Protein AF-A0A2G9YCY5-F1 (afdb_monomer)

Solvent-accessible surface area (backbone atoms only — not comparable to full-atom values): 7786 Å² total; per-residue (Å²): 106,67,58,82,76,67,47,69,57,44,83,46,77,39,72,73,66,17,77,91,76,40,53,72,66,53,30,60,69,75,36,48,60,61,53,35,52,54,28,43,53,36,47,77,67,70,38,45,33,34,41,33,25,60,37,49,53,63,75,55,52,56,58,59,54,71,40,62,53,52,29,43,40,31,8,44,80,30,58,60,59,59,46,50,64,73,41,55,93,68,44,29,38,32,29,37,44,40,32,56,67,33,54,48,68,38,48,74,65,56,40,51,52,50,54,49,52,46,35,77,69,38,45,81,75,54,60,57,42,84,40,50,16,52,81,70,56,89,82,38,76,134

Nearest PDB structures (foldseek):
  3cyv-assembly1_A-2  TM=8.609E-01  e=1.614E-06  Shigella flexneri
  4zr8-assembly1_B  TM=8.351E-01  e=5.024E-06  Acinetobacter baumannii AB5075
  4zr8-assembly1_A  TM=8.330E-01  e=2.939E-05  Acinetobacter baumannii AB5075
  3l7r-assembly1_A  TM=6.762E-01  e=5.351E-02  Streptococcus mutans UA159
  3qz6-assembly1_A  TM=4.592E-01  e=6.266E-01  Desulfitobacterium hafniense DCB-2

pLDDT: mean 96.42, std 2.64, range [78.56, 98.69]

Sequence (142 aa):
MQKEAGAHALWYGDCNAGSHLISLNHYKEFAYPYAGEVAKACKEMGIMTIYHASEDKLPFIDTMADMDIDILSLGENTDIVAAHRLIRNKKCICGNIDPIQLLQRGTPEMIRNEVKRIIENVSIKGGHIMNSGEMIPRDVPE

Structure (mmCIF, N/CA/C/O backbone):
data_AF-A0A2G9YCY5-F1
#
_entry.id   AF-A0A2G9YCY5-F1
#
loop_
_atom_site.group_PDB
_atom_site.id
_atom_site.type_symbol
_atom_site.label_atom_id
_atom_site.label_alt_id
_atom_site.label_comp_id
_atom_site.label_asym_id
_atom_site.label_entity_id
_atom_site.label_seq_id
_atom_site.pdbx_PDB_ins_code
_atom_site.Cartn_x
_atom_site.Cartn_y
_atom_site.Cartn_z
_atom_site.occupancy
_atom_site.B_iso_or_equiv
_atom_site.auth_seq_id
_atom_site.auth_comp_id
_atom_site.auth_asym_id
_atom_site.auth_atom_id
_atom_site.pdbx_PDB_model_num
ATOM 1 N N . MET A 1 1 ? -27.322 -0.140 -2.464 1.00 78.56 1 MET A N 1
ATOM 2 C CA . MET A 1 1 ? -25.862 0.086 -2.287 1.00 78.56 1 MET A CA 1
ATOM 3 C C . MET A 1 1 ? -25.061 -1.089 -2.854 1.00 78.56 1 MET A C 1
ATOM 5 O O . MET A 1 1 ? -25.627 -2.166 -2.972 1.00 78.56 1 MET A O 1
ATOM 9 N N . GLN A 1 2 ? -23.769 -0.928 -3.189 1.00 93.38 2 GLN A N 1
ATOM 10 C CA . GLN A 1 2 ? -22.950 -2.004 -3.797 1.00 93.38 2 GLN A CA 1
ATOM 11 C C . GLN A 1 2 ? -22.950 -3.308 -2.969 1.00 93.38 2 GLN A C 1
ATOM 13 O O . GLN A 1 2 ? -23.071 -4.392 -3.532 1.00 93.38 2 GLN A O 1
ATOM 18 N N . LYS A 1 3 ? -22.919 -3.208 -1.631 1.00 93.69 3 LYS A N 1
ATOM 19 C CA . LYS A 1 3 ? -23.056 -4.358 -0.720 1.00 93.69 3 LYS A CA 1
ATOM 20 C C . LYS A 1 3 ? -24.372 -5.122 -0.915 1.00 93.69 3 LYS A C 1
ATOM 22 O O . LYS A 1 3 ? -24.366 -6.339 -1.033 1.00 93.69 3 LYS A O 1
ATOM 27 N N . GLU A 1 4 ? -25.502 -4.418 -0.954 1.00 94.94 4 GLU A N 1
ATOM 28 C CA . GLU A 1 4 ? -26.833 -5.028 -1.132 1.00 94.94 4 GLU A CA 1
ATOM 29 C C . GLU A 1 4 ? -26.980 -5.685 -2.510 1.00 94.94 4 GLU A C 1
ATOM 31 O O . GLU A 1 4 ? -27.737 -6.637 -2.662 1.00 94.94 4 GLU A O 1
ATOM 36 N N . ALA A 1 5 ? -26.221 -5.202 -3.498 1.00 96.81 5 ALA A N 1
ATOM 37 C CA . ALA A 1 5 ? -26.111 -5.818 -4.815 1.00 96.81 5 ALA A CA 1
ATOM 38 C C . ALA A 1 5 ? -25.171 -7.047 -4.846 1.00 96.81 5 ALA A C 1
ATOM 40 O O . ALA A 1 5 ? -25.033 -7.665 -5.899 1.00 96.81 5 ALA A O 1
ATOM 41 N N . GLY A 1 6 ? -24.539 -7.415 -3.722 1.00 96.38 6 GLY A N 1
ATOM 42 C CA . GLY A 1 6 ? -23.724 -8.627 -3.579 1.00 96.38 6 GLY A CA 1
ATOM 43 C C . GLY A 1 6 ? -22.208 -8.413 -3.511 1.00 96.38 6 GLY A C 1
ATOM 44 O O . GLY A 1 6 ? -21.461 -9.388 -3.584 1.00 96.38 6 GLY A O 1
ATOM 45 N N . ALA A 1 7 ? -21.718 -7.175 -3.380 1.00 96.88 7 ALA A N 1
ATOM 46 C CA . ALA A 1 7 ? -20.285 -6.934 -3.204 1.00 96.88 7 ALA A CA 1
ATOM 47 C C . ALA A 1 7 ? -19.784 -7.459 -1.843 1.00 96.88 7 ALA A C 1
ATOM 49 O O . ALA A 1 7 ? -20.360 -7.148 -0.800 1.00 96.88 7 ALA A O 1
ATOM 50 N N . HIS A 1 8 ? -18.679 -8.211 -1.856 1.00 95.94 8 HIS A N 1
ATOM 51 C CA . HIS A 1 8 ? -18.015 -8.730 -0.647 1.00 95.94 8 HIS A CA 1
ATOM 52 C C . HIS A 1 8 ? -16.923 -7.793 -0.111 1.00 95.94 8 HIS A C 1
ATOM 54 O O . HIS A 1 8 ? -16.573 -7.850 1.068 1.00 95.94 8 HIS A O 1
ATOM 60 N N . ALA A 1 9 ? -16.387 -6.936 -0.980 1.00 96.81 9 ALA A N 1
ATOM 61 C CA . ALA A 1 9 ? -15.373 -5.947 -0.657 1.00 96.81 9 ALA A CA 1
ATOM 62 C C . ALA A 1 9 ? -15.596 -4.675 -1.484 1.00 96.81 9 ALA A C 1
ATOM 64 O O . ALA A 1 9 ? -16.180 -4.736 -2.569 1.00 96.81 9 ALA A O 1
ATOM 65 N N . LEU A 1 10 ? -15.110 -3.542 -0.981 1.00 97.12 10 LEU A N 1
ATOM 66 C CA . LEU A 1 10 ? -15.093 -2.256 -1.671 1.00 97.12 10 LEU A CA 1
ATOM 67 C C . LEU A 1 10 ? -13.655 -1.786 -1.874 1.00 97.12 10 LEU A C 1
ATOM 69 O O . LEU A 1 10 ? -12.844 -1.811 -0.948 1.00 97.12 10 LEU A O 1
ATOM 73 N N . TRP A 1 11 ? -13.372 -1.316 -3.087 1.00 97.00 11 TRP A N 1
ATOM 74 C CA . TRP A 1 11 ? -12.168 -0.555 -3.390 1.00 97.00 11 TRP A CA 1
ATOM 75 C C . TRP A 1 11 ? -12.450 0.925 -3.146 1.00 97.00 11 TRP A C 1
ATOM 77 O O . TRP A 1 11 ? -13.161 1.569 -3.920 1.00 97.00 11 TRP A O 1
ATOM 87 N N . TYR A 1 12 ? -11.925 1.453 -2.049 1.00 96.50 12 TYR A N 1
ATOM 88 C CA . TYR A 1 12 ? -12.034 2.858 -1.702 1.00 96.50 12 TYR A CA 1
ATOM 89 C C . TYR A 1 12 ? -10.817 3.609 -2.254 1.00 96.50 12 TYR A C 1
ATOM 91 O O . TYR A 1 12 ? -9.749 3.627 -1.646 1.00 96.50 12 TYR A O 1
ATOM 99 N N . GLY A 1 13 ? -10.998 4.211 -3.432 1.00 95.69 13 GLY A N 1
ATOM 100 C CA . GLY A 1 13 ? -10.003 5.080 -4.055 1.00 95.69 13 GLY A CA 1
ATOM 101 C C . GLY A 1 13 ? -10.036 6.501 -3.489 1.00 95.69 13 GLY A C 1
ATOM 102 O O . GLY A 1 13 ? -11.081 7.149 -3.509 1.00 95.69 13 GLY A O 1
ATOM 103 N N . ASP A 1 14 ? -8.879 6.983 -3.046 1.00 94.56 14 ASP A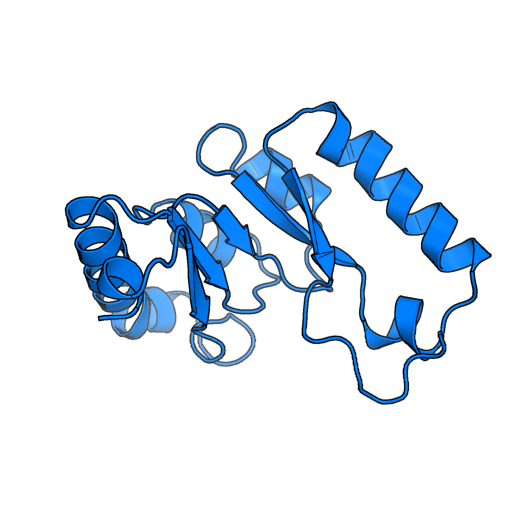 N 1
ATOM 104 C CA . ASP A 1 14 ? -8.636 8.332 -2.536 1.00 94.56 14 ASP A CA 1
ATOM 105 C C . ASP A 1 14 ? -7.320 8.901 -3.106 1.00 94.56 14 ASP A C 1
ATOM 107 O O . ASP A 1 14 ? -6.388 9.285 -2.399 1.00 94.56 14 ASP A O 1
ATOM 111 N N . CYS A 1 15 ? -7.214 8.908 -4.438 1.00 89.50 15 CYS A N 1
ATOM 112 C CA . CYS A 1 15 ? -5.975 9.189 -5.178 1.00 89.50 15 CYS A CA 1
ATOM 113 C C . CYS A 1 15 ? -5.408 10.610 -4.977 1.00 89.50 15 CYS A C 1
ATOM 115 O O . CYS A 1 15 ? -4.271 10.879 -5.354 1.00 89.50 15 CYS A O 1
ATOM 117 N N . ASN A 1 16 ? -6.184 11.529 -4.393 1.00 91.62 16 ASN A N 1
ATOM 118 C CA . ASN A 1 16 ? -5.731 12.887 -4.076 1.00 91.62 16 ASN A CA 1
ATOM 119 C C . ASN A 1 16 ? -5.239 13.025 -2.625 1.00 91.62 16 ASN A C 1
ATOM 121 O O . ASN A 1 16 ? -4.614 14.029 -2.282 1.00 91.62 16 ASN A O 1
ATOM 125 N N . ALA A 1 17 ? -5.490 12.030 -1.771 1.00 93.50 17 ALA A N 1
ATOM 126 C CA . ALA A 1 17 ? -5.112 12.024 -0.363 1.00 93.50 17 ALA A CA 1
ATOM 127 C C . ALA A 1 17 ? -3.739 11.372 -0.123 1.00 93.50 17 ALA A C 1
ATOM 129 O O . ALA A 1 17 ? -3.532 10.669 0.867 1.00 93.50 17 ALA A O 1
ATOM 130 N N . GLY A 1 18 ? -2.799 11.611 -1.039 1.00 92.12 18 GLY A N 1
ATOM 131 C CA . GLY A 1 18 ? -1.446 11.065 -1.004 1.00 92.12 18 GLY A CA 1
ATOM 132 C C . GLY A 1 18 ? -0.366 12.145 -0.957 1.00 92.12 18 GLY A C 1
ATOM 133 O O . GLY A 1 18 ? -0.575 13.318 -1.289 1.00 92.12 18 GLY A O 1
ATOM 134 N N . SER A 1 19 ? 0.836 11.732 -0.576 1.00 95.44 19 SER A N 1
ATOM 135 C CA . SER A 1 19 ? 2.007 12.589 -0.390 1.00 95.44 19 SER A CA 1
ATOM 136 C C . SER A 1 19 ? 2.568 13.201 -1.673 1.00 95.44 19 SER A C 1
ATOM 138 O O . SER A 1 19 ? 3.461 14.055 -1.609 1.00 95.44 19 SER A O 1
ATOM 140 N N . HIS A 1 20 ? 2.038 12.767 -2.817 1.00 93.38 20 HIS A N 1
ATOM 141 C CA . HIS A 1 20 ? 2.282 13.323 -4.145 1.00 93.38 20 HIS A CA 1
ATOM 142 C C . HIS A 1 20 ? 1.609 14.681 -4.348 1.00 93.38 20 HIS A C 1
ATOM 144 O O . HIS A 1 20 ? 2.089 15.477 -5.152 1.00 93.38 20 HIS A O 1
ATOM 150 N N . LEU A 1 21 ? 0.522 14.962 -3.617 1.00 95.19 21 LEU A N 1
ATOM 151 C CA . LEU A 1 21 ? -0.287 16.170 -3.802 1.00 95.19 21 LEU A CA 1
ATOM 152 C C . LEU A 1 21 ? -0.291 17.089 -2.577 1.00 95.19 21 LEU A C 1
ATOM 154 O O . LEU A 1 21 ? -0.220 18.310 -2.721 1.00 95.19 21 LEU A O 1
ATOM 158 N N . ILE A 1 22 ? -0.373 16.525 -1.370 1.00 95.88 22 ILE A N 1
ATOM 159 C CA . ILE A 1 22 ? -0.541 17.296 -0.132 1.00 95.88 22 ILE A CA 1
ATOM 160 C C . ILE A 1 22 ? 0.503 16.932 0.927 1.00 95.88 22 ILE A C 1
ATOM 162 O O . ILE A 1 22 ? 1.092 15.855 0.918 1.00 95.88 22 ILE A O 1
ATOM 166 N N . SER A 1 23 ? 0.755 17.856 1.861 1.00 97.62 23 SER A N 1
ATOM 167 C CA . SER A 1 23 ? 1.623 17.591 3.016 1.00 97.62 23 SER A CA 1
ATOM 168 C C . SER A 1 23 ? 0.950 16.632 4.002 1.00 97.62 23 SER A C 1
ATOM 170 O O . SER A 1 23 ? -0.276 16.541 4.041 1.00 97.62 23 SER A O 1
ATOM 172 N N . LEU A 1 24 ? 1.732 15.964 4.860 1.00 97.75 24 LEU A N 1
ATOM 173 C CA . LEU A 1 24 ? 1.169 15.072 5.884 1.00 97.75 24 LEU A CA 1
ATOM 174 C C . LEU A 1 24 ? 0.221 15.816 6.837 1.00 97.75 24 LEU A C 1
ATOM 176 O O . LEU A 1 24 ? -0.773 15.251 7.279 1.00 97.75 24 LEU A O 1
ATOM 180 N N . ASN A 1 25 ? 0.508 17.087 7.132 1.00 98.44 25 ASN A N 1
ATOM 181 C CA . ASN A 1 25 ? -0.356 17.913 7.974 1.00 98.44 25 ASN A CA 1
ATOM 182 C C . ASN A 1 25 ? -1.687 18.208 7.274 1.00 98.44 25 ASN A C 1
ATOM 184 O O . ASN A 1 25 ? -2.735 18.004 7.875 1.00 98.44 25 ASN A O 1
ATOM 188 N N . HIS A 1 26 ? -1.654 18.594 5.994 1.00 98.25 26 HIS A N 1
ATOM 189 C CA . HIS A 1 26 ? -2.877 18.790 5.212 1.00 98.25 26 HIS A CA 1
ATOM 190 C C . HIS A 1 26 ? -3.672 17.491 5.056 1.00 98.25 26 HIS A C 1
ATOM 192 O O . HIS A 1 26 ? -4.890 17.516 5.159 1.00 98.25 26 HIS A O 1
ATOM 198 N N . TYR A 1 27 ? -3.008 16.350 4.859 1.00 98.06 27 TYR A N 1
ATOM 199 C CA . TYR A 1 27 ? -3.676 15.049 4.824 1.00 98.06 27 TYR A CA 1
ATOM 200 C C . TYR A 1 27 ? -4.413 14.758 6.135 1.00 98.06 27 TYR A C 1
ATOM 202 O O . TYR A 1 27 ? -5.597 14.429 6.115 1.00 98.06 27 TYR A O 1
ATOM 210 N N . LYS A 1 28 ? -3.736 14.943 7.275 1.00 97.94 28 LYS A N 1
ATOM 211 C CA . LYS A 1 28 ? -4.318 14.737 8.610 1.00 97.94 28 LYS A CA 1
ATOM 212 C C . LYS A 1 28 ? -5.485 15.674 8.914 1.00 97.94 28 LYS A C 1
ATOM 214 O O . LYS A 1 28 ? -6.383 15.282 9.650 1.00 97.94 28 LYS A O 1
ATOM 219 N N . GLU A 1 29 ? -5.461 16.889 8.378 1.00 98.06 29 GLU A N 1
ATOM 220 C CA . GLU A 1 29 ? -6.501 17.893 8.602 1.00 98.06 29 GLU A CA 1
ATOM 221 C C . GLU A 1 29 ? -7.702 17.713 7.665 1.00 98.06 29 GLU A C 1
ATOM 223 O O . GLU A 1 29 ? -8.845 17.751 8.113 1.00 98.06 29 GLU A O 1
ATOM 228 N N . PHE A 1 30 ? -7.453 17.494 6.373 1.00 97.12 30 PHE A N 1
ATOM 229 C CA . PHE A 1 30 ? -8.478 17.644 5.338 1.00 97.12 30 PHE A CA 1
ATOM 230 C C . PHE A 1 30 ? -8.946 16.340 4.693 1.00 97.12 30 PHE A C 1
ATOM 232 O O . PHE A 1 30 ? -10.019 16.341 4.099 1.00 97.12 30 PHE A O 1
ATOM 239 N N . ALA A 1 31 ? -8.186 15.245 4.789 1.00 96.75 31 ALA A N 1
ATOM 240 C CA . ALA A 1 31 ? -8.528 13.982 4.125 1.00 96.75 31 ALA A CA 1
ATOM 241 C C . ALA A 1 31 ? -8.750 12.839 5.124 1.00 96.75 31 ALA A C 1
ATOM 243 O O . ALA A 1 31 ? -9.830 12.251 5.165 1.00 96.75 31 ALA A O 1
ATOM 244 N N . TYR A 1 32 ? -7.765 12.580 5.988 1.00 97.75 32 TYR A N 1
ATOM 245 C CA . TYR A 1 32 ? -7.766 11.459 6.930 1.00 97.75 32 TYR A CA 1
ATOM 246 C C . TYR A 1 32 ? -9.041 11.338 7.787 1.00 97.75 32 TYR A C 1
ATOM 248 O O . TYR A 1 32 ? -9.561 10.225 7.885 1.00 97.75 32 TYR A O 1
ATOM 256 N N . PRO A 1 33 ? -9.591 12.419 8.388 1.00 97.94 33 PRO A N 1
ATOM 257 C CA . PRO A 1 33 ? -10.771 12.289 9.242 1.00 97.94 33 PRO A CA 1
ATOM 258 C C . PRO A 1 33 ? -11.986 11.762 8.472 1.00 97.94 33 PRO A C 1
ATOM 260 O O . PRO A 1 33 ? -12.664 10.846 8.933 1.00 97.94 33 PRO A O 1
ATOM 263 N N . TYR A 1 34 ? -12.209 12.281 7.264 1.00 97.25 34 TYR A N 1
ATOM 264 C CA . TYR A 1 34 ? -13.354 11.920 6.430 1.00 97.25 34 TYR A CA 1
ATOM 265 C C . TYR A 1 34 ? -13.177 10.551 5.768 1.00 97.25 34 TYR A C 1
ATOM 267 O O . TYR A 1 34 ? -14.132 9.778 5.693 1.00 97.25 34 TYR A O 1
ATOM 275 N N . ALA A 1 35 ? -11.950 10.194 5.374 1.00 97.25 35 ALA A N 1
ATOM 276 C CA . ALA A 1 35 ? -11.638 8.829 4.955 1.00 97.25 35 ALA A CA 1
ATOM 277 C C . ALA A 1 35 ? -11.913 7.818 6.081 1.00 97.25 35 ALA A C 1
ATOM 279 O O . ALA A 1 35 ? -12.478 6.747 5.842 1.00 97.25 35 ALA A O 1
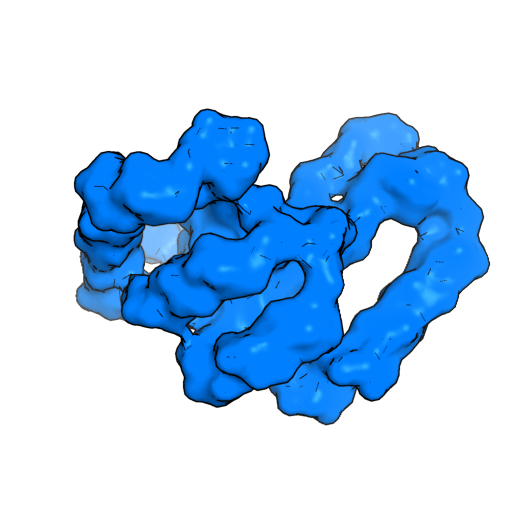ATOM 280 N N . GLY A 1 36 ? -11.609 8.193 7.327 1.00 97.19 36 GLY A N 1
ATOM 281 C CA . GLY A 1 36 ? -11.946 7.422 8.521 1.00 97.19 36 GLY A CA 1
ATOM 282 C C . GLY A 1 36 ? -13.453 7.241 8.734 1.00 97.19 36 GLY A C 1
ATOM 283 O O . GLY A 1 36 ? -13.884 6.147 9.100 1.00 97.19 36 GLY A O 1
ATOM 284 N N . GLU A 1 37 ? -14.272 8.263 8.469 1.00 97.62 37 GLU A N 1
ATOM 285 C CA . GLU A 1 37 ? -15.740 8.158 8.536 1.00 97.62 37 GLU A CA 1
ATOM 286 C C . GLU A 1 37 ? -16.289 7.154 7.512 1.00 97.62 37 GLU A C 1
ATOM 288 O O . GLU A 1 37 ? -17.125 6.313 7.853 1.00 97.62 37 GLU A O 1
ATOM 293 N N . VAL A 1 38 ? -15.776 7.185 6.278 1.00 96.38 38 VAL A N 1
ATOM 294 C CA . VAL A 1 38 ? -16.155 6.231 5.222 1.00 96.38 38 VAL A CA 1
ATOM 295 C C . VAL A 1 38 ? -15.725 4.810 5.586 1.00 96.38 38 VAL A C 1
ATOM 297 O O . VAL A 1 38 ? -16.524 3.877 5.468 1.00 96.38 38 VAL A O 1
ATOM 300 N N . ALA A 1 39 ? -14.492 4.635 6.070 1.00 96.94 39 ALA A N 1
ATOM 301 C CA . ALA A 1 39 ? -13.984 3.340 6.520 1.00 96.94 39 ALA A CA 1
ATOM 302 C C . ALA A 1 39 ? -14.852 2.759 7.647 1.00 96.94 39 ALA A C 1
ATOM 304 O O . ALA A 1 39 ? -15.286 1.608 7.572 1.00 96.94 39 ALA A O 1
ATOM 305 N N . LYS A 1 40 ? -15.201 3.582 8.644 1.00 97.06 40 LYS A N 1
ATOM 306 C CA . LYS A 1 40 ? -16.085 3.189 9.744 1.00 97.06 40 LYS A CA 1
ATOM 307 C C . LYS A 1 40 ? -17.473 2.780 9.247 1.00 97.06 40 LYS A C 1
ATOM 309 O O . LYS A 1 40 ? -17.976 1.739 9.661 1.00 97.06 40 LYS A O 1
ATOM 314 N N . ALA A 1 41 ? -18.074 3.537 8.330 1.00 95.81 41 ALA A N 1
ATOM 315 C CA . ALA A 1 41 ? -19.364 3.175 7.744 1.00 95.81 41 ALA A CA 1
ATOM 316 C C . ALA A 1 41 ? -19.295 1.826 7.000 1.00 95.81 41 ALA A C 1
ATOM 318 O O . ALA A 1 41 ? -20.198 0.995 7.120 1.00 95.81 41 ALA A O 1
ATOM 319 N N . CYS A 1 42 ? -18.203 1.560 6.275 1.00 95.94 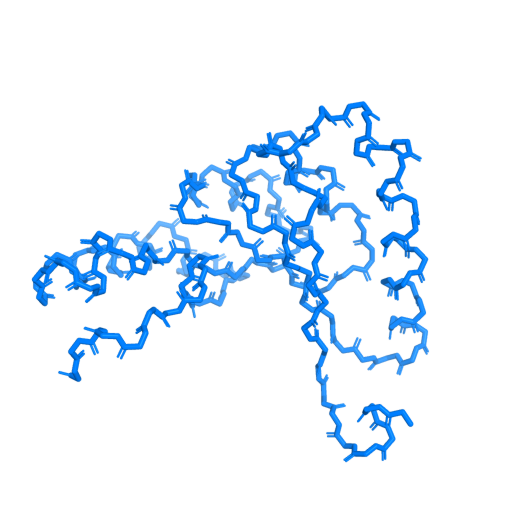42 CYS A N 1
ATOM 320 C CA . CYS A 1 42 ? -17.974 0.261 5.640 1.00 95.94 42 CYS A CA 1
ATOM 321 C C . CYS A 1 42 ? -17.845 -0.866 6.676 1.00 95.94 42 CYS A C 1
ATOM 323 O O . CYS A 1 42 ? -18.457 -1.928 6.516 1.00 95.94 42 CYS A O 1
ATOM 325 N N . LYS A 1 43 ? -17.137 -0.617 7.783 1.00 94.94 43 LYS A N 1
ATOM 326 C CA . LYS A 1 43 ? -17.020 -1.569 8.890 1.00 94.94 43 LYS A CA 1
ATOM 327 C C . LYS A 1 43 ? -18.358 -1.884 9.550 1.00 94.94 43 LYS A C 1
ATOM 329 O O . LYS A 1 43 ? -18.651 -3.053 9.784 1.00 94.94 43 LYS A O 1
ATOM 334 N N . GLU A 1 44 ? -19.177 -0.874 9.826 1.00 95.81 44 GLU A N 1
ATOM 335 C CA . GLU A 1 44 ? -20.519 -1.032 10.409 1.00 95.81 44 GLU A CA 1
ATOM 336 C C . GLU A 1 44 ? -21.445 -1.822 9.476 1.00 95.81 44 GLU A C 1
ATOM 338 O O . GLU A 1 44 ? -22.270 -2.622 9.920 1.00 95.81 44 GLU A O 1
ATOM 343 N N . MET A 1 45 ? -21.253 -1.674 8.165 1.00 94.81 45 MET A N 1
ATOM 344 C CA . MET A 1 45 ? -21.887 -2.528 7.169 1.00 94.81 45 MET A CA 1
ATOM 345 C C . MET A 1 45 ? -21.258 -3.927 7.087 1.00 94.81 45 MET A C 1
ATOM 347 O O . MET A 1 45 ? -21.804 -4.773 6.391 1.00 94.81 45 MET A O 1
ATOM 351 N N . GLY A 1 46 ? -20.148 -4.226 7.752 1.00 95.44 46 GLY A N 1
ATOM 352 C CA . GLY A 1 46 ? -19.479 -5.526 7.669 1.00 95.44 46 GLY A CA 1
ATOM 353 C C . GLY A 1 46 ? -18.991 -5.871 6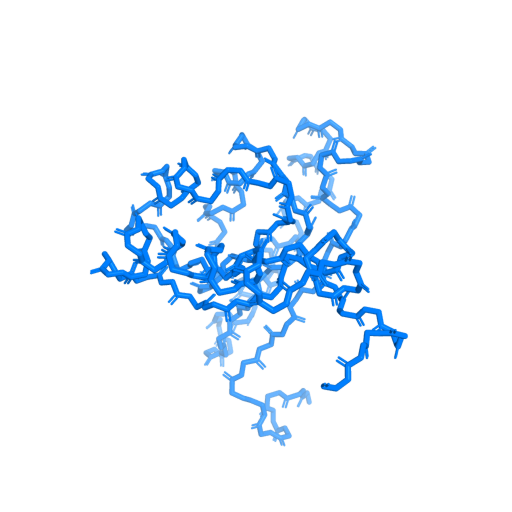.260 1.00 95.44 46 GLY A C 1
ATOM 354 O O . GLY A 1 46 ? -18.998 -7.044 5.892 1.00 95.44 46 GLY A O 1
ATOM 355 N N . ILE A 1 47 ? -18.630 -4.866 5.452 1.00 96.81 47 ILE A N 1
ATOM 356 C CA . ILE A 1 47 ? -18.013 -5.066 4.136 1.00 96.81 47 ILE A CA 1
ATOM 357 C C . ILE A 1 47 ? -16.509 -4.812 4.223 1.00 96.81 47 ILE A C 1
ATOM 359 O O . ILE A 1 47 ? -16.069 -3.854 4.858 1.00 96.81 47 ILE A O 1
ATOM 363 N N . MET A 1 48 ? -15.724 -5.678 3.582 1.00 97.25 48 MET A N 1
ATOM 364 C CA . MET A 1 48 ? -14.272 -5.544 3.569 1.00 97.25 48 MET A CA 1
ATOM 365 C C . MET A 1 48 ? -13.859 -4.298 2.781 1.00 97.25 48 MET A C 1
ATOM 367 O O . MET A 1 48 ? -14.377 -4.062 1.690 1.00 97.25 48 MET A O 1
ATOM 371 N N . THR A 1 49 ? -12.913 -3.520 3.299 1.00 98.00 49 THR A N 1
ATOM 372 C CA . THR A 1 49 ? -12.465 -2.274 2.660 1.00 98.00 49 THR A CA 1
ATOM 373 C C . THR A 1 49 ? -10.990 -2.332 2.289 1.00 98.00 49 THR A C 1
ATOM 375 O O . THR A 1 49 ? -10.130 -2.567 3.144 1.00 98.00 49 THR A O 1
ATOM 378 N N . ILE A 1 50 ? -10.709 -2.073 1.011 1.00 98.19 50 ILE A N 1
ATOM 379 C CA . ILE A 1 50 ? -9.367 -1.854 0.472 1.00 98.19 50 ILE A CA 1
ATOM 380 C C . ILE A 1 50 ? -9.207 -0.352 0.248 1.00 98.19 50 ILE A C 1
ATOM 382 O O . ILE A 1 50 ? -9.871 0.204 -0.623 1.00 98.19 50 ILE A O 1
ATOM 386 N N . TYR A 1 51 ? -8.354 0.304 1.029 1.00 98.06 51 TYR A N 1
ATOM 387 C CA . TYR A 1 51 ? -8.062 1.728 0.858 1.00 98.06 51 TYR A CA 1
ATOM 388 C C . TYR A 1 51 ? -6.889 1.921 -0.097 1.00 98.06 51 TYR A C 1
ATOM 390 O O . TYR A 1 51 ? -5.848 1.278 0.062 1.00 98.06 51 TYR A O 1
ATOM 398 N N . HIS A 1 52 ? -7.045 2.808 -1.074 1.00 97.31 52 HIS A N 1
ATOM 399 C CA . HIS A 1 52 ? -6.052 3.050 -2.110 1.00 97.31 52 HIS A CA 1
ATOM 400 C C . HIS A 1 52 ? -5.861 4.546 -2.359 1.00 97.31 52 HIS A C 1
ATOM 402 O O . HIS A 1 52 ? -6.758 5.211 -2.864 1.00 97.31 52 HIS A O 1
ATOM 408 N N . ALA A 1 53 ? -4.667 5.047 -2.046 1.00 95.38 53 ALA A N 1
ATOM 409 C CA . ALA A 1 53 ? -4.260 6.438 -2.265 1.00 95.38 53 ALA A CA 1
ATOM 410 C C . ALA A 1 53 ? -2.905 6.554 -2.993 1.00 95.38 53 ALA A C 1
ATOM 412 O O . ALA A 1 53 ? -2.276 7.609 -2.945 1.00 95.38 53 ALA A O 1
ATOM 413 N N . SER A 1 54 ? -2.436 5.459 -3.607 1.00 91.19 54 SER A N 1
ATOM 414 C CA . SER A 1 54 ? -1.166 5.394 -4.359 1.00 91.19 54 SER A CA 1
ATOM 415 C C . SER A 1 54 ? 0.033 5.945 -3.578 1.00 91.19 54 SER A C 1
ATOM 417 O O . SER A 1 54 ? 0.903 6.634 -4.108 1.00 91.19 54 SER A O 1
ATOM 419 N N . GLU A 1 55 ? 0.034 5.703 -2.266 1.00 96.56 55 GLU A N 1
ATOM 420 C CA . GLU A 1 55 ? 0.972 6.332 -1.345 1.00 96.56 55 GLU A CA 1
ATOM 421 C C . GLU A 1 55 ? 2.311 5.600 -1.321 1.00 96.56 55 GLU A C 1
ATOM 423 O O . GLU A 1 55 ? 2.326 4.377 -1.222 1.00 96.56 55 GLU A O 1
ATOM 428 N N . ASP A 1 56 ? 3.403 6.370 -1.299 1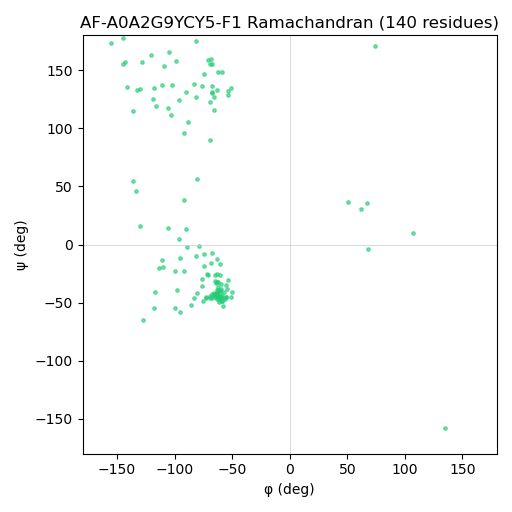.00 95.31 56 ASP A N 1
ATOM 429 C CA . ASP A 1 56 ? 4.784 5.882 -1.326 1.00 95.31 56 ASP A CA 1
ATOM 430 C C . ASP A 1 56 ? 5.570 6.154 -0.030 1.00 95.31 56 ASP A C 1
ATOM 432 O O . ASP A 1 56 ? 6.583 5.507 0.258 1.00 95.31 56 ASP A O 1
ATOM 436 N N . LYS A 1 57 ? 5.133 7.118 0.789 1.00 97.69 57 LYS A N 1
ATOM 437 C CA . LYS A 1 57 ? 5.866 7.576 1.974 1.00 97.69 57 LYS A CA 1
ATOM 438 C C . LYS A 1 57 ? 5.373 6.898 3.246 1.00 97.69 57 LYS A C 1
ATOM 440 O O . LYS A 1 57 ? 4.230 7.053 3.670 1.00 97.69 57 LYS A O 1
ATOM 445 N N . LEU A 1 58 ? 6.309 6.263 3.953 1.00 98.00 58 LEU A N 1
ATOM 446 C CA . LEU A 1 58 ? 6.060 5.555 5.215 1.00 98.00 58 LEU A CA 1
ATOM 447 C C . LEU A 1 58 ? 5.273 6.357 6.278 1.00 98.00 58 LEU A C 1
ATOM 449 O O . LEU A 1 58 ? 4.394 5.763 6.895 1.00 98.00 58 LEU A O 1
ATOM 453 N N . PRO A 1 59 ? 5.502 7.671 6.505 1.00 97.88 59 PRO A N 1
ATOM 454 C CA . PRO A 1 59 ? 4.708 8.431 7.479 1.00 97.88 59 PRO A CA 1
ATOM 455 C C . PRO A 1 59 ? 3.217 8.553 7.127 1.00 97.88 59 PRO A C 1
ATOM 457 O O . PRO A 1 59 ? 2.374 8.596 8.026 1.00 97.88 59 PRO A O 1
ATOM 460 N N . PHE A 1 60 ? 2.885 8.616 5.834 1.00 98.19 60 PHE A N 1
ATOM 461 C CA . PHE A 1 60 ? 1.495 8.593 5.381 1.00 98.19 60 PHE A CA 1
ATOM 462 C C . PHE A 1 60 ? 0.915 7.193 5.539 1.00 98.19 60 PHE A C 1
ATOM 464 O O . PHE A 1 60 ? -0.154 7.061 6.121 1.00 98.19 60 PHE A O 1
ATOM 471 N N . ILE A 1 61 ? 1.654 6.161 5.118 1.00 98.06 61 ILE A N 1
ATOM 472 C CA . ILE A 1 61 ? 1.257 4.750 5.251 1.00 98.06 61 ILE A CA 1
ATOM 473 C C . ILE A 1 61 ? 0.950 4.392 6.711 1.00 98.06 61 ILE A C 1
ATOM 475 O O . ILE A 1 61 ? -0.077 3.775 6.977 1.00 98.06 61 ILE A O 1
ATOM 479 N N . ASP A 1 62 ? 1.793 4.799 7.666 1.00 97.56 62 ASP A N 1
ATOM 480 C CA . ASP A 1 62 ? 1.544 4.556 9.095 1.00 97.56 62 ASP A CA 1
ATOM 481 C C . ASP A 1 62 ? 0.274 5.265 9.575 1.00 97.56 62 ASP A C 1
ATOM 483 O O . ASP A 1 62 ? -0.553 4.650 10.237 1.00 97.56 62 ASP A O 1
ATOM 487 N N . THR A 1 63 ? 0.068 6.520 9.155 1.00 97.38 63 THR A N 1
ATOM 488 C CA . THR A 1 63 ? -1.162 7.264 9.474 1.00 97.38 63 THR A CA 1
ATOM 489 C C . THR A 1 63 ? -2.392 6.579 8.861 1.00 97.38 63 THR A C 1
ATOM 491 O O . THR A 1 63 ? -3.395 6.394 9.538 1.00 97.38 63 THR A O 1
ATOM 494 N N . MET A 1 64 ? -2.331 6.161 7.593 1.00 97.31 64 MET A N 1
ATOM 495 C CA . MET A 1 64 ? -3.417 5.461 6.893 1.00 97.31 64 MET A CA 1
ATOM 496 C C . MET A 1 64 ? -3.761 4.118 7.545 1.00 97.31 64 MET A C 1
ATOM 498 O O . MET A 1 64 ? -4.929 3.738 7.597 1.00 97.31 64 MET A O 1
ATOM 502 N N . ALA A 1 65 ? -2.759 3.404 8.058 1.00 96.75 65 ALA A N 1
ATOM 503 C CA . ALA A 1 65 ? -2.939 2.099 8.682 1.00 96.75 65 ALA A CA 1
ATOM 504 C C . ALA A 1 65 ? -3.712 2.146 10.009 1.00 96.75 65 ALA A C 1
ATOM 506 O O . ALA A 1 65 ? -4.194 1.103 10.454 1.00 96.75 65 ALA A O 1
ATOM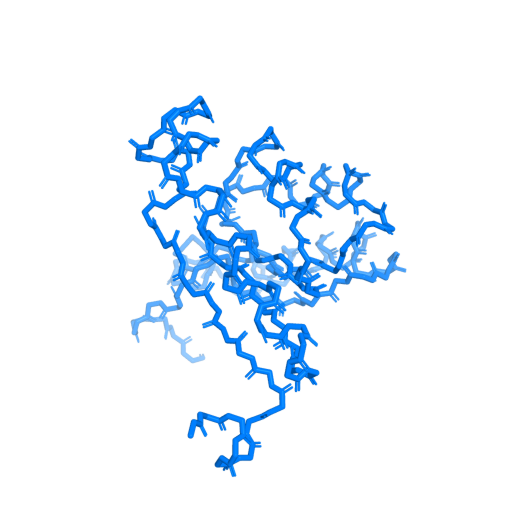 507 N N . ASP A 1 66 ? -3.861 3.322 10.620 1.00 96.19 66 ASP A N 1
ATOM 508 C CA . ASP A 1 66 ? -4.660 3.500 11.833 1.00 96.19 66 ASP A CA 1
ATOM 509 C C . ASP A 1 66 ? -6.174 3.625 11.537 1.00 96.19 66 ASP A C 1
ATOM 511 O O . ASP A 1 66 ? -6.987 3.520 12.457 1.00 96.19 66 ASP A O 1
ATOM 515 N N . MET A 1 67 ? -6.586 3.770 10.266 1.00 95.88 67 MET A N 1
ATOM 516 C CA . MET A 1 67 ? -8.006 3.742 9.877 1.00 95.88 67 MET A CA 1
ATOM 517 C C . MET A 1 67 ? -8.633 2.356 10.073 1.00 95.88 67 MET A C 1
ATOM 519 O O . MET A 1 67 ? -7.959 1.326 9.991 1.00 95.88 67 MET A O 1
ATOM 523 N N . ASP A 1 68 ? -9.955 2.293 10.246 1.00 95.69 68 ASP A N 1
ATOM 524 C CA . ASP A 1 68 ? -10.703 1.030 10.362 1.00 95.69 68 ASP A CA 1
ATOM 525 C C . ASP A 1 68 ? -10.984 0.374 8.995 1.00 95.69 68 ASP A C 1
ATOM 527 O O . ASP A 1 68 ? -12.119 0.136 8.596 1.00 95.69 68 ASP A O 1
ATOM 531 N N . ILE A 1 69 ? -9.907 0.125 8.250 1.00 97.06 69 ILE A N 1
ATOM 532 C CA . ILE A 1 69 ? -9.878 -0.585 6.963 1.00 97.06 69 ILE A CA 1
ATOM 533 C C . ILE A 1 69 ? -9.327 -2.005 7.148 1.00 97.06 69 ILE A C 1
ATOM 535 O O . ILE A 1 69 ? -8.707 -2.299 8.174 1.00 97.06 69 ILE A O 1
ATOM 539 N N . ASP A 1 70 ? -9.489 -2.884 6.161 1.00 97.56 70 ASP A N 1
ATOM 540 C CA . ASP A 1 70 ? -8.946 -4.250 6.226 1.00 97.56 70 ASP A CA 1
ATOM 541 C C . ASP A 1 70 ? -7.611 -4.369 5.477 1.00 97.56 70 ASP A C 1
ATOM 543 O O . ASP A 1 70 ? -6.680 -5.037 5.944 1.00 97.56 70 ASP A O 1
ATOM 547 N N . ILE A 1 71 ? -7.508 -3.701 4.322 1.00 98.06 71 ILE A N 1
ATOM 548 C CA . ILE A 1 71 ? -6.358 -3.780 3.417 1.00 98.06 71 ILE A CA 1
ATOM 549 C C . ILE A 1 71 ? -5.923 -2.369 3.002 1.00 98.06 71 ILE A C 1
ATOM 551 O O . ILE A 1 71 ? -6.748 -1.556 2.588 1.00 98.06 71 ILE A O 1
ATOM 555 N N . LEU A 1 72 ? -4.618 -2.099 3.064 1.00 98.12 72 LEU A N 1
ATOM 556 C CA . LEU A 1 72 ? -4.003 -0.874 2.553 1.00 98.12 72 LEU A CA 1
ATOM 557 C C . LEU A 1 72 ? -3.244 -1.164 1.252 1.00 98.12 72 LEU A C 1
ATOM 559 O O . LEU A 1 72 ? -2.290 -1.944 1.245 1.00 98.12 72 LEU A O 1
ATOM 563 N N . SER A 1 73 ? -3.663 -0.547 0.150 1.00 97.75 73 SER A N 1
ATOM 564 C CA . SER A 1 73 ? -2.928 -0.577 -1.117 1.00 97.75 73 SER A CA 1
ATOM 565 C C . SER A 1 73 ? -1.727 0.364 -1.054 1.00 97.75 73 SER A C 1
ATOM 567 O O . SER A 1 73 ? -1.856 1.496 -0.594 1.00 97.75 73 SER A O 1
ATOM 569 N N . LEU A 1 74 ? -0.579 -0.093 -1.548 1.00 97.75 74 LEU A N 1
ATOM 570 C CA . LEU A 1 74 ? 0.675 0.663 -1.574 1.00 97.75 74 LEU A CA 1
ATOM 571 C C . LEU A 1 74 ? 1.043 1.035 -3.013 1.00 97.75 74 LEU A C 1
ATOM 573 O O . LEU A 1 74 ? 0.914 0.187 -3.897 1.00 97.75 74 LEU A O 1
ATOM 577 N N . GLY A 1 75 ? 1.496 2.273 -3.228 1.00 97.12 75 GLY A N 1
ATOM 578 C CA . GLY A 1 75 ? 1.940 2.758 -4.539 1.00 97.12 75 GLY A CA 1
ATOM 579 C C . GLY A 1 75 ? 3.228 2.076 -5.000 1.00 97.12 75 GLY A C 1
ATOM 580 O O . GLY A 1 75 ? 3.967 1.500 -4.195 1.00 97.12 75 GLY A O 1
ATOM 581 N N . GLU A 1 76 ? 3.507 2.103 -6.298 1.00 96.44 76 GLU A N 1
ATOM 582 C CA . GLU A 1 76 ? 4.620 1.381 -6.922 1.00 96.44 76 GLU A CA 1
ATOM 583 C C . GLU A 1 76 ? 6.011 1.820 -6.445 1.00 96.44 76 GLU A C 1
ATOM 585 O O . GLU A 1 76 ? 6.932 1.003 -6.454 1.00 96.44 76 GLU A O 1
ATOM 590 N N . ASN A 1 77 ? 6.182 3.059 -5.966 1.00 96.06 77 ASN A N 1
ATOM 591 C CA . ASN A 1 77 ? 7.483 3.523 -5.465 1.00 96.06 77 ASN A CA 1
ATOM 592 C C . ASN A 1 77 ? 7.676 3.243 -3.969 1.00 96.06 77 ASN A C 1
ATOM 594 O O . ASN A 1 77 ? 8.737 3.545 -3.414 1.00 96.06 77 ASN A O 1
ATOM 598 N N . THR A 1 78 ? 6.676 2.666 -3.296 1.00 97.50 78 THR A N 1
ATOM 599 C CA . THR A 1 78 ? 6.795 2.272 -1.891 1.00 97.50 78 THR A CA 1
ATOM 600 C C . THR A 1 78 ? 7.865 1.197 -1.723 1.00 97.50 78 THR A C 1
ATOM 602 O O . THR A 1 78 ?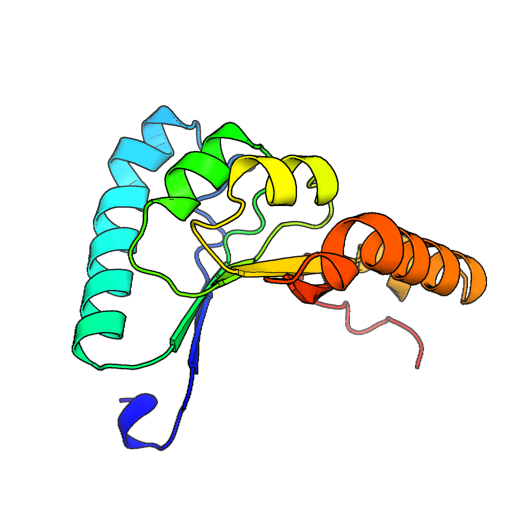 7.837 0.152 -2.378 1.00 97.50 78 THR A O 1
ATOM 605 N N . ASP A 1 79 ? 8.745 1.363 -0.732 1.00 97.62 79 ASP A N 1
ATOM 606 C CA . ASP A 1 79 ? 9.492 0.226 -0.192 1.00 97.62 79 ASP A CA 1
ATOM 607 C C . ASP A 1 79 ? 8.526 -0.691 0.573 1.00 97.62 79 ASP A C 1
ATOM 609 O O . ASP A 1 79 ? 8.284 -0.535 1.775 1.00 97.62 79 ASP A O 1
ATOM 613 N N . ILE A 1 80 ? 7.955 -1.659 -0.143 1.00 97.88 80 ILE A N 1
ATOM 614 C CA . ILE A 1 80 ? 6.970 -2.599 0.394 1.00 97.88 80 ILE A CA 1
ATOM 615 C C . ILE A 1 80 ? 7.515 -3.443 1.551 1.00 97.88 80 ILE A C 1
ATOM 617 O O . ILE A 1 80 ? 6.753 -3.849 2.428 1.00 97.88 80 ILE A O 1
ATOM 621 N N . VAL A 1 81 ? 8.830 -3.679 1.619 1.00 98.06 81 VAL A N 1
ATOM 622 C CA . VAL A 1 81 ? 9.441 -4.425 2.728 1.00 98.06 81 VAL A CA 1
ATOM 623 C C . VAL A 1 81 ? 9.443 -3.564 3.988 1.00 98.06 81 VAL A C 1
ATOM 625 O O . VAL A 1 81 ? 9.074 -4.040 5.068 1.00 98.06 81 VAL A O 1
ATOM 628 N N . ALA A 1 82 ? 9.821 -2.291 3.859 1.00 98.25 82 ALA A N 1
ATOM 629 C CA . ALA A 1 82 ? 9.775 -1.339 4.961 1.00 98.25 82 ALA A CA 1
ATOM 630 C C . ALA A 1 82 ? 8.335 -1.060 5.414 1.00 98.25 82 ALA A C 1
ATOM 632 O O . ALA A 1 82 ? 8.078 -1.083 6.619 1.00 98.25 82 ALA A O 1
ATOM 633 N N . ALA A 1 83 ? 7.401 -0.879 4.475 1.00 98.12 83 ALA A N 1
ATOM 634 C CA . ALA A 1 83 ? 5.983 -0.682 4.763 1.00 98.12 83 ALA A CA 1
ATOM 635 C C . ALA A 1 83 ? 5.385 -1.899 5.480 1.00 98.12 83 ALA A C 1
ATOM 637 O O . ALA A 1 83 ? 4.818 -1.754 6.561 1.00 98.12 83 ALA A O 1
ATOM 638 N N . HIS A 1 84 ? 5.604 -3.116 4.964 1.00 97.62 84 HIS A N 1
ATOM 639 C CA . HIS A 1 84 ? 5.140 -4.345 5.617 1.00 97.62 84 HIS A CA 1
ATOM 640 C C . HIS A 1 84 ? 5.671 -4.480 7.037 1.00 97.62 84 HIS A C 1
ATOM 642 O O . HIS A 1 84 ? 4.934 -4.884 7.928 1.00 97.62 84 HIS A O 1
ATOM 648 N N . ARG A 1 85 ? 6.946 -4.143 7.271 1.00 97.25 85 ARG A N 1
ATOM 649 C CA . ARG A 1 85 ? 7.535 -4.162 8.615 1.00 97.25 85 ARG A CA 1
ATOM 650 C C . ARG A 1 85 ? 6.892 -3.124 9.535 1.00 97.25 85 ARG A C 1
ATOM 652 O O . ARG A 1 85 ? 6.652 -3.448 10.692 1.00 97.25 85 ARG A O 1
ATOM 659 N N . LEU A 1 86 ? 6.649 -1.915 9.032 1.00 97.12 86 LEU A N 1
ATOM 660 C CA . LEU A 1 86 ? 6.096 -0.792 9.788 1.00 97.12 86 LEU A CA 1
ATOM 661 C C . LEU A 1 86 ? 4.681 -1.079 10.296 1.00 97.12 86 LEU A C 1
ATOM 663 O O . LEU A 1 86 ? 4.407 -0.880 11.475 1.00 97.12 86 LEU A O 1
ATOM 667 N N . ILE A 1 87 ? 3.808 -1.591 9.426 1.00 94.81 87 ILE A N 1
ATOM 668 C CA . ILE A 1 87 ? 2.384 -1.798 9.742 1.00 94.81 87 ILE A CA 1
ATOM 669 C C . ILE A 1 87 ? 2.025 -3.269 9.979 1.00 94.81 87 ILE A C 1
ATOM 671 O O . ILE A 1 87 ? 0.849 -3.644 10.011 1.00 94.81 87 ILE A O 1
ATOM 675 N N . ARG A 1 88 ? 3.041 -4.121 10.170 1.00 88.12 88 ARG A N 1
ATOM 676 C CA . ARG A 1 88 ? 2.871 -5.541 10.482 1.00 88.12 88 ARG A CA 1
ATOM 677 C C . ARG A 1 88 ? 1.911 -5.704 11.659 1.00 88.12 88 ARG A C 1
ATOM 679 O O . ARG A 1 88 ? 2.055 -5.038 12.677 1.00 88.12 88 ARG A O 1
ATOM 686 N N . ASN A 1 89 ? 0.971 -6.638 11.534 1.00 86.00 89 ASN A N 1
ATOM 687 C CA . ASN A 1 89 ? -0.072 -6.930 12.525 1.00 86.00 89 ASN A CA 1
ATOM 688 C C . ASN A 1 89 ? -1.131 -5.828 12.721 1.00 86.00 89 ASN A C 1
ATOM 690 O O . ASN A 1 89 ? -2.080 -6.072 13.461 1.00 86.00 89 ASN A O 1
ATOM 694 N N . LYS A 1 90 ? -1.018 -4.658 12.071 1.00 91.94 90 LYS A N 1
ATOM 695 C CA . LYS A 1 90 ? -2.097 -3.658 12.040 1.00 91.94 90 LYS A CA 1
ATOM 696 C C . LYS A 1 90 ? -3.083 -3.954 10.910 1.00 91.94 90 LYS A C 1
ATOM 698 O O . LYS A 1 90 ? -4.282 -4.020 11.156 1.00 91.94 90 LYS A O 1
ATOM 703 N N . LYS A 1 91 ? -2.574 -4.128 9.683 1.00 95.50 91 LYS A N 1
ATOM 704 C CA . LYS A 1 91 ? -3.368 -4.255 8.447 1.00 95.50 91 LYS A CA 1
ATOM 705 C C . LYS A 1 91 ? -2.752 -5.249 7.467 1.00 95.50 91 LYS A C 1
ATOM 707 O O . LYS A 1 91 ? -1.547 -5.505 7.509 1.00 95.50 91 LYS A O 1
ATOM 712 N N . CYS A 1 92 ? -3.575 -5.785 6.567 1.00 97.62 92 CYS A N 1
ATOM 713 C CA . CYS A 1 92 ? -3.076 -6.427 5.355 1.00 97.62 92 CYS A CA 1
ATOM 714 C C . CYS A 1 92 ? -2.598 -5.347 4.375 1.00 97.62 92 CYS A C 1
ATOM 716 O O . CYS A 1 92 ? -3.187 -4.270 4.313 1.00 97.62 92 CYS A O 1
ATOM 718 N N . ILE A 1 93 ? -1.563 -5.634 3.589 1.00 97.88 93 ILE A N 1
ATOM 719 C CA . ILE A 1 93 ? -1.128 -4.756 2.495 1.00 97.88 93 ILE A CA 1
ATOM 720 C C . ILE A 1 93 ? -1.443 -5.363 1.130 1.00 97.88 93 ILE A C 1
ATOM 722 O O . ILE A 1 93 ? -1.531 -6.585 0.995 1.00 97.88 93 ILE A O 1
ATOM 726 N N . CYS A 1 94 ? -1.604 -4.512 0.124 1.00 97.81 94 CYS A N 1
ATOM 727 C CA . CYS A 1 94 ? -1.830 -4.891 -1.266 1.00 97.81 94 CYS A CA 1
ATOM 728 C C . CYS A 1 94 ? -0.854 -4.142 -2.183 1.00 97.81 94 CYS A C 1
ATOM 730 O O . CYS A 1 94 ? -0.697 -2.933 -2.028 1.00 97.81 94 CYS A O 1
ATOM 732 N N . GLY A 1 95 ? -0.210 -4.839 -3.123 1.00 97.06 95 GLY A N 1
ATOM 733 C CA . GLY A 1 95 ? 0.709 -4.231 -4.091 1.00 97.06 95 GLY A CA 1
ATOM 734 C C . GLY A 1 95 ? 2.021 -5.009 -4.286 1.00 97.06 95 GLY A C 1
ATOM 735 O O . GLY A 1 95 ? 2.089 -6.209 -4.040 1.00 97.06 95 GLY A O 1
ATOM 736 N N . ASN A 1 96 ? 3.086 -4.372 -4.764 1.00 97.62 96 ASN A N 1
ATOM 737 C CA . ASN A 1 96 ? 3.063 -3.059 -5.414 1.00 97.62 96 ASN A CA 1
ATOM 738 C C . ASN A 1 96 ? 3.883 -3.064 -6.712 1.00 97.62 96 ASN A C 1
ATOM 740 O O . ASN A 1 96 ? 4.686 -2.172 -6.953 1.00 97.62 96 ASN A O 1
ATOM 744 N N . ILE A 1 97 ? 3.687 -4.093 -7.546 1.00 98.19 97 ILE A N 1
ATOM 745 C CA . ILE A 1 97 ? 4.393 -4.229 -8.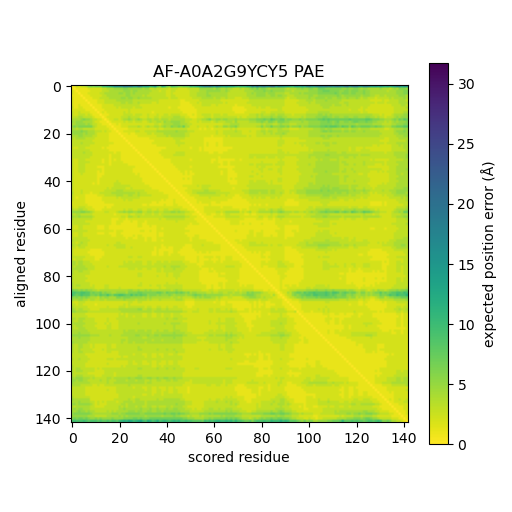828 1.00 98.19 97 ILE A CA 1
ATOM 746 C C . ILE A 1 97 ? 4.223 -2.951 -9.663 1.00 98.19 97 ILE A C 1
ATOM 748 O O . ILE A 1 97 ? 3.096 -2.508 -9.887 1.00 98.19 97 ILE A O 1
ATOM 752 N N . ASP A 1 98 ? 5.336 -2.392 -10.140 1.00 97.94 98 ASP A N 1
ATOM 753 C CA . ASP A 1 98 ? 5.347 -1.196 -10.983 1.00 97.94 98 ASP A CA 1
ATOM 754 C C . ASP A 1 98 ? 4.674 -1.478 -12.341 1.00 97.94 98 ASP A C 1
ATOM 756 O O . ASP A 1 98 ? 5.177 -2.287 -13.136 1.00 97.94 98 ASP A O 1
ATOM 760 N N . PRO A 1 99 ? 3.539 -0.824 -12.644 1.00 97.31 99 PRO A N 1
ATOM 761 C CA . PRO A 1 99 ? 2.792 -1.112 -13.857 1.00 97.31 99 PRO A CA 1
ATOM 762 C C . PRO A 1 99 ? 3.454 -0.552 -15.130 1.00 97.31 99 PRO A C 1
ATOM 764 O O . PRO A 1 99 ? 3.171 -1.028 -16.229 1.00 97.31 99 PRO A O 1
ATOM 767 N N . ILE A 1 100 ? 4.366 0.417 -15.016 1.00 97.25 100 ILE A N 1
ATOM 768 C CA . ILE A 1 100 ? 5.056 1.037 -16.152 1.00 97.25 100 ILE A CA 1
ATOM 769 C C . ILE A 1 100 ? 6.405 0.364 -16.397 1.00 97.25 100 ILE A C 1
ATOM 771 O O . ILE A 1 100 ? 6.666 -0.128 -17.495 1.00 97.25 100 ILE A O 1
ATOM 775 N N . GLN A 1 101 ? 7.287 0.352 -15.399 1.00 97.88 101 GLN A N 1
ATOM 776 C CA . GLN A 1 101 ? 8.673 -0.087 -15.576 1.00 97.88 101 GLN A CA 1
ATOM 777 C C . GLN A 1 101 ? 8.798 -1.605 -15.666 1.00 97.88 101 GLN A C 1
ATOM 779 O O . GLN A 1 101 ? 9.699 -2.094 -16.346 1.00 97.88 101 GLN A O 1
ATOM 784 N N . LEU A 1 102 ? 7.904 -2.351 -15.009 1.00 97.88 102 LEU A N 1
ATOM 785 C CA . LEU A 1 102 ? 7.928 -3.811 -15.042 1.00 97.88 102 LEU A CA 1
ATOM 786 C C . LEU A 1 102 ? 6.913 -4.366 -16.028 1.00 97.88 102 LEU A C 1
ATOM 788 O O . LEU A 1 102 ? 7.312 -5.112 -16.916 1.00 97.88 102 LEU A O 1
ATOM 792 N N . LEU A 1 103 ? 5.633 -4.002 -15.909 1.00 97.69 103 LEU A N 1
ATOM 793 C CA . LEU A 1 103 ? 4.600 -4.617 -16.751 1.00 97.69 103 LEU A CA 1
ATOM 794 C C . LEU A 1 103 ? 4.624 -4.091 -18.192 1.00 97.69 103 LEU A C 1
ATOM 796 O O . LEU A 1 103 ? 4.629 -4.888 -19.124 1.00 97.69 103 LEU A O 1
ATOM 800 N N . GLN A 1 104 ? 4.674 -2.771 -18.400 1.00 97.62 104 GLN A N 1
ATOM 801 C CA . GLN A 1 104 ? 4.625 -2.206 -19.755 1.00 97.62 104 GLN A CA 1
ATOM 802 C C . GLN A 1 104 ? 5.976 -2.243 -20.483 1.00 97.62 104 GLN A C 1
ATOM 804 O O . GLN A 1 104 ? 6.029 -2.498 -21.684 1.00 97.62 104 GLN A O 1
ATOM 809 N N . ARG A 1 105 ? 7.067 -1.922 -19.780 1.00 97.38 105 ARG A N 1
ATOM 810 C CA . ARG A 1 105 ? 8.402 -1.726 -20.379 1.00 97.38 105 ARG A CA 1
ATOM 811 C C . ARG A 1 105 ? 9.415 -2.807 -20.012 1.00 97.38 105 ARG A C 1
ATOM 813 O O . ARG A 1 105 ? 10.489 -2.846 -20.611 1.00 97.38 105 ARG A O 1
ATOM 820 N N . GLY A 1 106 ? 9.110 -3.630 -19.015 1.00 96.88 106 GLY A N 1
ATOM 821 C CA . GLY A 1 106 ? 10.026 -4.638 -18.503 1.00 96.88 106 GLY A CA 1
ATOM 822 C C . GLY A 1 106 ? 10.043 -5.907 -19.348 1.00 96.88 106 GLY A C 1
ATOM 823 O O . GLY A 1 106 ? 9.277 -6.086 -20.293 1.00 96.88 106 GLY A O 1
ATOM 824 N N . THR A 1 107 ? 10.940 -6.820 -18.987 1.00 97.81 107 THR A N 1
ATOM 825 C CA . THR A 1 107 ? 10.971 -8.171 -19.553 1.00 97.81 107 THR A CA 1
ATOM 826 C C . THR A 1 107 ? 10.279 -9.163 -18.612 1.00 97.81 107 THR A C 1
ATOM 828 O O . THR A 1 107 ? 10.245 -8.941 -17.397 1.00 97.81 107 THR A O 1
ATOM 831 N N . PRO A 1 108 ? 9.808 -10.320 -19.113 1.00 97.56 108 PRO A N 1
ATOM 832 C CA . PRO A 1 108 ? 9.275 -11.383 -18.258 1.00 97.56 108 PRO A CA 1
ATOM 833 C C . PRO A 1 108 ? 10.237 -11.828 -17.144 1.00 97.56 108 PRO A C 1
ATOM 835 O O . PRO A 1 108 ? 9.801 -12.236 -16.068 1.00 97.56 108 PRO A O 1
ATOM 838 N N . GLU A 1 109 ? 11.550 -11.745 -17.381 1.00 98.50 109 GLU A N 1
ATOM 839 C CA . GLU A 1 109 ? 12.568 -12.040 -16.371 1.00 98.50 109 GLU A CA 1
ATOM 840 C C . GLU A 1 109 ? 12.595 -10.985 -15.259 1.00 98.50 109 GLU A C 1
ATOM 842 O O . GLU A 1 109 ? 12.605 -11.346 -14.082 1.00 98.50 109 GLU A O 1
ATOM 847 N N . MET A 1 110 ? 12.534 -9.694 -15.605 1.00 98.38 110 MET A N 1
ATOM 848 C CA . MET A 1 110 ? 12.448 -8.609 -14.620 1.00 98.38 110 MET A CA 1
ATOM 849 C C . MET A 1 110 ? 11.201 -8.754 -13.743 1.00 98.38 110 MET A C 1
ATOM 851 O O . MET A 1 110 ? 11.306 -8.688 -12.519 1.00 98.38 110 MET A O 1
ATOM 855 N N . ILE A 1 111 ? 10.045 -9.037 -14.353 1.00 98.12 111 ILE A N 1
ATOM 856 C CA . ILE A 1 111 ? 8.780 -9.254 -13.634 1.00 98.12 111 ILE A CA 1
ATOM 857 C C . ILE A 1 111 ? 8.904 -10.457 -12.692 1.00 98.12 111 ILE A C 1
ATOM 859 O O . ILE A 1 111 ? 8.570 -10.361 -11.511 1.00 98.12 111 ILE A O 1
ATOM 863 N N . ARG A 1 112 ? 9.428 -11.590 -13.180 1.00 98.56 112 ARG A N 1
ATOM 864 C CA . ARG A 1 112 ? 9.624 -12.801 -12.367 1.00 98.56 112 ARG A CA 1
ATOM 865 C C . ARG A 1 112 ? 10.536 -12.540 -11.172 1.00 98.56 112 ARG A C 1
ATOM 867 O O . ARG A 1 112 ? 10.242 -13.014 -10.074 1.00 98.56 112 ARG A O 1
ATOM 874 N N . ASN A 1 113 ? 11.627 -11.810 -11.384 1.00 98.69 113 ASN A N 1
ATOM 875 C CA . ASN A 1 113 ? 12.579 -11.478 -10.332 1.00 98.69 113 ASN A CA 1
ATOM 876 C C . ASN A 1 113 ? 11.947 -10.568 -9.276 1.00 98.69 113 ASN A C 1
ATOM 878 O O . ASN A 1 113 ? 12.125 -10.827 -8.086 1.00 98.69 113 ASN A O 1
ATOM 882 N N . GLU A 1 114 ? 11.155 -9.573 -9.681 1.00 98.44 114 GLU A N 1
ATOM 883 C CA . GLU A 1 114 ? 10.489 -8.683 -8.729 1.00 98.44 114 GLU A CA 1
ATOM 884 C C . GLU A 1 114 ? 9.388 -9.393 -7.936 1.00 98.44 114 GLU A C 1
ATOM 886 O O . GLU A 1 114 ? 9.357 -9.319 -6.707 1.00 98.44 114 GLU A O 1
ATOM 891 N N . VAL A 1 115 ? 8.533 -10.169 -8.608 1.00 98.50 115 VAL A N 1
ATOM 892 C CA . VAL A 1 115 ? 7.513 -10.995 -7.944 1.00 98.50 115 VAL A CA 1
ATOM 893 C C . VAL A 1 115 ? 8.165 -11.929 -6.924 1.00 98.50 115 VAL A C 1
ATOM 895 O O . VAL A 1 115 ? 7.714 -12.016 -5.780 1.00 98.50 115 VAL A O 1
ATOM 898 N N . LYS A 1 116 ? 9.270 -12.587 -7.297 1.00 98.62 116 LYS A N 1
ATOM 899 C CA . LYS A 1 116 ? 10.035 -13.451 -6.391 1.00 98.62 116 LYS A CA 1
ATOM 900 C C . LYS A 1 116 ? 10.592 -12.668 -5.199 1.00 98.62 116 LYS A C 1
ATOM 902 O O . LYS A 1 116 ? 10.415 -13.109 -4.063 1.00 98.62 116 LYS A O 1
ATOM 907 N N . ARG A 1 117 ? 11.191 -11.494 -5.432 1.00 98.56 117 ARG A N 1
ATOM 908 C CA . ARG A 1 117 ? 11.715 -10.613 -4.377 1.00 98.56 117 ARG A CA 1
ATOM 909 C C . ARG A 1 117 ? 10.627 -10.246 -3.371 1.00 98.56 117 ARG A C 1
ATOM 911 O O . ARG A 1 117 ? 10.865 -10.347 -2.166 1.00 98.56 117 ARG A O 1
ATOM 918 N N . ILE A 1 118 ? 9.439 -9.853 -3.833 1.00 98.50 118 ILE A N 1
ATOM 919 C CA . ILE A 1 118 ? 8.323 -9.504 -2.945 1.00 98.50 118 ILE A CA 1
ATOM 920 C C . ILE A 1 118 ? 7.823 -10.744 -2.196 1.00 98.50 118 ILE A C 1
ATOM 922 O O . ILE A 1 118 ? 7.603 -10.671 -0.987 1.00 98.50 118 ILE A O 1
ATOM 926 N N . ILE A 1 119 ? 7.697 -11.900 -2.853 1.00 98.56 119 ILE A N 1
ATOM 927 C CA . ILE A 1 119 ? 7.274 -13.136 -2.180 1.00 98.56 119 ILE A CA 1
ATOM 928 C C . ILE A 1 119 ? 8.219 -13.483 -1.028 1.00 98.56 119 ILE A C 1
ATOM 930 O O . ILE A 1 119 ? 7.764 -13.636 0.107 1.00 98.56 119 ILE A O 1
ATOM 934 N N . GLU A 1 120 ? 9.521 -13.552 -1.300 1.00 98.44 120 GLU A N 1
ATOM 935 C CA . GLU A 1 120 ? 10.546 -13.962 -0.333 1.00 98.44 120 GLU A CA 1
ATOM 936 C C . GLU A 1 120 ? 10.680 -12.986 0.843 1.00 98.44 120 GLU A C 1
ATOM 938 O O . GLU A 1 120 ? 10.984 -13.393 1.964 1.00 98.44 120 GLU A O 1
ATOM 943 N N . ASN A 1 121 ? 10.424 -11.694 0.625 1.00 97.94 121 ASN A N 1
ATOM 944 C CA . ASN A 1 121 ? 10.612 -10.678 1.661 1.00 97.94 121 ASN A CA 1
ATOM 945 C C . ASN A 1 121 ? 9.321 -10.265 2.378 1.00 97.94 121 ASN A C 1
ATOM 947 O O . ASN A 1 121 ? 9.398 -9.786 3.516 1.00 97.94 121 ASN A O 1
ATOM 951 N N . VAL A 1 122 ? 8.159 -10.466 1.754 1.00 97.75 122 VAL A N 1
ATOM 952 C CA . VAL A 1 122 ? 6.858 -9.963 2.216 1.00 97.75 122 VAL A CA 1
ATOM 953 C C . VAL A 1 122 ? 5.837 -11.094 2.298 1.00 97.75 122 VAL A C 1
ATOM 955 O O . VAL A 1 122 ? 5.417 -11.439 3.403 1.00 97.75 122 VAL A O 1
ATOM 958 N N . SER A 1 123 ? 5.469 -11.715 1.171 1.00 97.50 123 SER A N 1
ATOM 959 C CA . SER A 1 123 ? 4.318 -12.635 1.114 1.00 97.50 123 SER A CA 1
ATOM 960 C C . SER A 1 123 ? 4.456 -13.847 2.030 1.00 97.50 123 SER A C 1
ATOM 962 O O . SER A 1 123 ? 3.490 -14.207 2.700 1.00 97.50 123 SER A O 1
ATOM 964 N N . ILE A 1 124 ? 5.651 -14.448 2.128 1.00 97.06 124 ILE A N 1
ATOM 965 C CA . ILE A 1 124 ? 5.879 -15.613 3.009 1.00 97.06 124 ILE A CA 1
ATOM 966 C C . ILE A 1 124 ? 5.615 -15.305 4.490 1.00 97.06 124 ILE A C 1
ATOM 968 O O . ILE A 1 124 ? 5.483 -16.215 5.303 1.00 97.06 124 ILE A O 1
ATOM 972 N N . LYS A 1 125 ? 5.558 -14.020 4.853 1.00 95.88 125 LYS A N 1
ATOM 973 C CA . LYS A 1 125 ? 5.363 -13.548 6.223 1.00 95.88 125 LYS A CA 1
ATOM 974 C C . LYS A 1 125 ? 3.895 -13.215 6.534 1.00 95.88 125 LYS A C 1
ATOM 976 O O . LYS A 1 125 ? 3.641 -12.716 7.630 1.00 95.88 125 LYS A O 1
ATOM 981 N N . GLY A 1 126 ? 2.970 -13.475 5.602 1.00 95.88 126 GLY A N 1
ATOM 982 C CA . GLY A 1 126 ? 1.528 -13.251 5.742 1.00 95.88 126 GLY A CA 1
ATOM 983 C C . GLY A 1 126 ? 1.095 -11.781 5.660 1.00 95.88 126 GLY A C 1
ATOM 984 O O . GLY A 1 126 ? 1.919 -10.864 5.660 1.00 95.88 126 GLY A O 1
ATOM 985 N N . GLY A 1 127 ? -0.224 -11.559 5.596 1.00 95.81 127 GLY A N 1
ATOM 986 C CA . GLY A 1 127 ? -0.819 -10.214 5.572 1.00 95.81 127 GLY A CA 1
ATOM 987 C C . GLY A 1 127 ? -0.502 -9.419 4.303 1.00 95.81 127 GLY A C 1
ATOM 988 O O . GLY A 1 127 ? -0.285 -8.212 4.379 1.00 95.81 127 GLY A O 1
ATOM 989 N N . HIS A 1 128 ? -0.422 -10.096 3.156 1.00 98.00 128 HIS A N 1
ATOM 990 C CA . HIS A 1 128 ? -0.091 -9.483 1.876 1.00 98.00 128 HIS A CA 1
ATOM 991 C C . HIS A 1 128 ? -0.912 -10.091 0.733 1.00 98.00 128 HIS A C 1
ATOM 993 O O . HIS A 1 128 ? -1.022 -11.314 0.633 1.00 98.00 128 HIS A O 1
ATOM 999 N N . ILE A 1 129 ? -1.438 -9.230 -0.139 1.00 97.75 129 ILE A N 1
ATOM 1000 C CA . ILE A 1 129 ? -2.078 -9.573 -1.411 1.00 97.75 129 ILE A CA 1
ATOM 1001 C C . ILE A 1 129 ? -1.232 -8.975 -2.537 1.00 97.75 129 ILE A C 1
ATOM 1003 O O . ILE A 1 129 ? -1.063 -7.761 -2.612 1.00 97.75 129 ILE A O 1
ATOM 1007 N N . MET A 1 130 ? -0.705 -9.821 -3.422 1.00 97.94 130 MET A N 1
ATOM 1008 C CA . MET A 1 130 ? 0.061 -9.333 -4.567 1.00 97.94 130 MET A CA 1
ATOM 1009 C C . MET A 1 130 ? -0.848 -8.583 -5.538 1.00 97.94 130 MET A C 1
ATOM 1011 O O . MET A 1 130 ? -1.887 -9.108 -5.937 1.00 97.94 130 MET A O 1
ATOM 1015 N N . ASN A 1 131 ? -0.436 -7.382 -5.935 1.00 97.75 131 ASN A N 1
ATOM 1016 C CA . ASN A 1 131 ? -1.106 -6.581 -6.955 1.00 97.75 131 ASN A CA 1
ATOM 1017 C C . ASN A 1 131 ? -0.102 -5.611 -7.603 1.00 97.75 131 ASN A C 1
ATOM 1019 O O . ASN A 1 131 ? 1.040 -5.498 -7.141 1.00 97.75 131 ASN A O 1
ATOM 1023 N N . SER A 1 132 ? -0.508 -4.899 -8.651 1.00 97.06 132 SER A N 1
ATOM 1024 C CA . SER A 1 132 ? 0.217 -3.704 -9.084 1.00 97.06 132 SER A CA 1
ATOM 1025 C C . SER A 1 132 ? 0.064 -2.578 -8.055 1.00 97.06 132 SER A C 1
ATOM 1027 O O . SER A 1 132 ? -0.875 -2.579 -7.256 1.00 97.06 132 SER A O 1
ATOM 1029 N N . GLY A 1 133 ? 1.023 -1.649 -8.027 1.00 95.19 133 GLY A N 1
ATOM 1030 C CA . GLY A 1 133 ? 0.945 -0.458 -7.168 1.00 95.19 133 GLY A CA 1
ATOM 1031 C C . GLY A 1 133 ? -0.107 0.550 -7.642 1.00 95.19 133 GLY A C 1
ATOM 1032 O O . GLY A 1 133 ? -0.700 1.263 -6.836 1.00 95.19 133 GLY A O 1
ATOM 1033 N N . GLU A 1 134 ? -0.392 0.518 -8.944 1.00 94.44 134 GLU A N 1
ATOM 1034 C CA . GLU A 1 134 ? -1.315 1.403 -9.649 1.00 94.44 134 GLU A CA 1
ATOM 1035 C C . GLU A 1 134 ? -2.049 0.668 -10.781 1.00 94.44 134 GLU A C 1
ATOM 1037 O O . GLU A 1 134 ? -1.808 -0.520 -11.034 1.00 94.44 134 GLU A O 1
ATOM 1042 N N . MET A 1 135 ? -2.957 1.362 -11.473 1.00 94.50 135 MET A N 1
ATOM 1043 C CA . MET A 1 135 ? -3.646 0.834 -12.654 1.00 94.50 135 MET A CA 1
ATOM 1044 C C . MET A 1 135 ? -2.650 0.312 -13.703 1.00 94.50 135 MET A C 1
ATOM 1046 O O . MET A 1 135 ? -1.718 1.006 -14.104 1.00 94.50 135 MET A O 1
ATOM 1050 N N . ILE A 1 136 ? -2.900 -0.897 -14.212 1.00 95.88 136 ILE A N 1
ATOM 1051 C CA . ILE A 1 136 ? -2.172 -1.465 -15.351 1.00 95.88 136 ILE A CA 1
ATOM 1052 C C . ILE A 1 136 ? -2.549 -0.688 -16.631 1.00 95.88 136 ILE A C 1
ATOM 1054 O O . ILE A 1 136 ? -3.73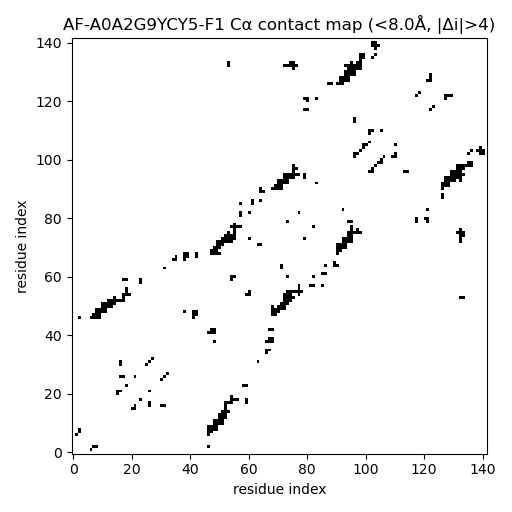6 -0.638 -16.974 1.00 95.88 136 ILE A O 1
ATOM 1058 N N . PRO A 1 137 ? -1.584 -0.086 -17.356 1.00 96.06 137 PRO A N 1
ATOM 1059 C CA . PRO A 1 137 ? -1.853 0.590 -18.617 1.00 96.06 137 PRO A CA 1
ATOM 1060 C C . PRO A 1 137 ? -2.479 -0.342 -19.649 1.00 96.06 137 PRO A C 1
ATOM 1062 O O . PRO A 1 137 ? -2.135 -1.518 -19.741 1.00 96.06 137 PRO A O 1
ATOM 1065 N N . ARG A 1 138 ? -3.330 0.223 -20.509 1.00 96.31 138 ARG A N 1
ATOM 1066 C CA . ARG A 1 138 ? -3.963 -0.506 -21.618 1.00 96.31 138 ARG A CA 1
ATOM 1067 C C . ARG A 1 138 ? -2.955 -1.187 -22.549 1.00 96.31 138 ARG A C 1
ATOM 1069 O O . ARG A 1 138 ? -3.259 -2.247 -23.077 1.00 96.31 138 ARG A O 1
ATOM 1076 N N . ASP A 1 139 ? -1.796 -0.567 -22.754 1.00 95.81 139 ASP A N 1
ATOM 1077 C CA . ASP A 1 139 ? -0.796 -1.012 -23.731 1.00 95.81 139 ASP A CA 1
ATOM 1078 C C . ASP A 1 139 ? 0.228 -2.004 -23.140 1.00 95.81 139 ASP A C 1
ATOM 1080 O O . ASP A 1 139 ? 1.277 -2.235 -23.742 1.00 95.81 139 ASP A O 1
ATOM 1084 N N . VAL A 1 140 ? -0.031 -2.556 -21.948 1.00 96.06 140 VAL A N 1
ATOM 1085 C CA . VAL A 1 140 ? 0.755 -3.671 -21.398 1.00 96.06 140 VAL A CA 1
ATOM 1086 C C . VAL A 1 140 ? 0.535 -4.916 -22.275 1.00 96.06 140 VAL A C 1
ATOM 1088 O O . VAL A 1 140 ? -0.619 -5.273 -22.514 1.00 96.06 140 VAL A O 1
ATOM 1091 N N . PRO A 1 141 ? 1.600 -5.576 -22.771 1.00 92.56 141 PRO A N 1
ATOM 1092 C CA . PRO A 1 141 ? 1.476 -6.820 -23.535 1.00 92.56 141 PRO A CA 1
ATOM 1093 C C . PRO A 1 141 ? 0.865 -7.966 -22.709 1.00 92.56 141 PRO A C 1
ATOM 1095 O O . PRO A 1 141 ? 1.096 -8.033 -21.501 1.00 92.56 141 PRO A O 1
ATOM 1098 N N . GLU A 1 142 ? 0.127 -8.869 -23.369 1.00 86.44 142 GLU A N 1
ATOM 1099 C CA . GLU A 1 142 ? -0.413 -10.106 -22.762 1.00 86.44 142 GLU A CA 1
ATOM 1100 C C . GLU A 1 142 ? 0.672 -11.126 -22.374 1.00 86.44 142 GLU A C 1
ATOM 1102 O O . GLU A 1 142 ? 1.673 -11.264 -23.121 1.00 86.44 142 GLU A O 1
#

Mean predicted aligned error: 2.65 Å

Organism: NCBI:txid2014292

Radius of gyration: 15.43 Å; Cα contacts (8 Å, |Δi|>4): 244; chains: 1; bounding box: 39×34×36 Å

InterPro domains:
  IPR000257 Uroporphyrinogen decarboxylase (URO-D) [PF01208] (2-141)
  IPR038071 UROD/MetE-like superfamily [G3DSA:3.20.20.210] (1-142)
  IPR038071 UROD/MetE-like superfamily [SSF51726] (1-141)
  IPR052024 Methylcobamide/Methylated-thiol:CoM methyltransferase [PTHR47099] (3-139)

Foldseek 3Di:
DVVVVPAQADEAEDQCLEPVHDDPVCSVVPPLVVVLVVLVVCVVVVHAYEYAHLYADLVVLLSNLPRNHAEYQHHQNHPVLVSCVNCPPSHAYEDAHALPVPQAPHDPVSVVVVVVVCCVRPVVSDSYHYDHSDDRDPNGDD

Secondary structure (DSSP, 8-state):
-TTTTT-SEEEEE-TTSSTTTS-HHHHHHHTHHHHHHHHHHHHHTT-EEEEE-----HHHHHHHHTSS-SEEE--TTS-HHHHHHHSTTT-EEEEEE-IIIIIITS-HHHHHHHHHHHHHHTGGGSSEEEEESSPPPTT---